Protein AF-A0A2V9KZU7-F1 (afdb_monomer)

Radius of gyration: 15.62 Å; Cα contacts (8 Å, |Δi|>4): 31; chains: 1; bounding box: 51×29×33 Å

Mean predicted aligned error: 9.36 Å

Secondary structure (DSSP, 8-state):
--SS---HHHHHHHHHHHHHHHHHHHTTT-HHHHHHHTTS-HHHHHHHHHHTT-------------

Nearest PDB structures (foldseek):
  1fip-assembly1_B  TM=8.881E-01  e=1.542E-02  Escherichia coli
  4fth-assembly1_B  TM=9.741E-01  e=3.236E-02  Aquifex aeolicus
  4fth-assembly1_A  TM=9.666E-01  e=3.895E-02  Aquifex aeolicus
  1etw-assembly1_A  TM=8.785E-01  e=4.408E-02  Escherichia coli
  1etx-assembly1_B  TM=8.723E-01  e=4.408E-02  Escherichia coli

Structure (mmCIF, N/CA/C/O backbone):
data_AF-A0A2V9KZU7-F1
#
_entry.id   AF-A0A2V9KZU7-F1
#
loop_
_atom_site.group_PDB
_atom_site.id
_atom_site.type_symbol
_atom_site.label_atom_id
_atom_site.label_alt_id
_atom_site.label_comp_id
_atom_site.label_asym_id
_atom_site.label_entity_id
_atom_site.label_seq_id
_atom_site.pdbx_PDB_ins_code
_atom_site.Cartn_x
_atom_site.Cartn_y
_atom_site.Cartn_z
_atom_site.occupancy
_atom_site.B_iso_or_equiv
_atom_site.auth_seq_id
_atom_site.auth_comp_id
_atom_site.auth_asym_id
_atom_site.auth_atom_id
_atom_site.pdbx_PDB_model_num
ATOM 1 N N . MET A 1 1 ? -19.441 0.011 19.796 1.00 40.59 1 MET A N 1
AT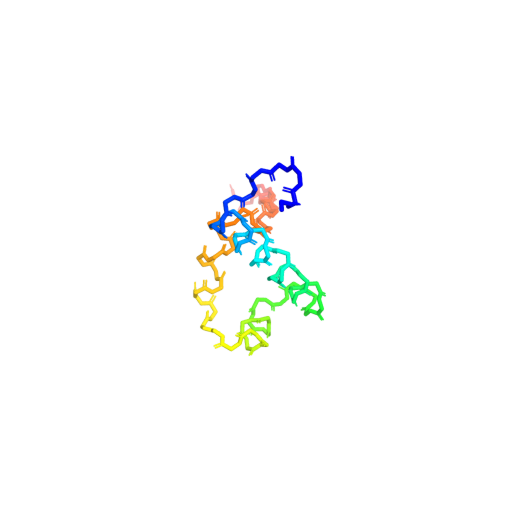OM 2 C CA . MET A 1 1 ? -18.470 1.122 19.806 1.00 40.59 1 MET A CA 1
ATOM 3 C C . MET A 1 1 ? -17.117 0.542 20.173 1.00 40.59 1 MET A C 1
ATOM 5 O O . MET A 1 1 ? -17.020 -0.058 21.230 1.00 40.59 1 MET A O 1
ATOM 9 N N . ILE A 1 2 ? -16.107 0.683 19.315 1.00 48.25 2 ILE A N 1
ATOM 10 C CA . ILE A 1 2 ? -14.742 0.880 19.820 1.00 48.25 2 ILE A CA 1
ATOM 11 C C . ILE A 1 2 ? -14.738 2.358 20.232 1.00 48.25 2 ILE A C 1
ATOM 13 O O . ILE A 1 2 ? -15.188 3.195 19.454 1.00 48.25 2 ILE A O 1
ATOM 17 N N . GLU A 1 3 ? -14.403 2.655 21.484 1.00 61.38 3 GLU A N 1
ATOM 18 C CA . GLU A 1 3 ? -14.821 3.839 22.265 1.00 61.38 3 GLU A CA 1
ATOM 19 C C . GLU A 1 3 ? -14.422 5.237 21.742 1.00 61.38 3 GLU A C 1
ATOM 21 O O . GLU A 1 3 ? -14.699 6.239 22.396 1.00 61.38 3 GLU A O 1
ATOM 26 N N . LYS A 1 4 ? -13.846 5.359 20.545 1.00 57.09 4 LYS A N 1
ATOM 27 C CA . LYS A 1 4 ? -13.698 6.622 19.812 1.00 57.09 4 LYS A CA 1
ATOM 28 C C . LYS A 1 4 ? -13.879 6.325 18.330 1.00 57.09 4 LYS A C 1
ATOM 30 O O . LYS A 1 4 ? -13.209 5.440 17.811 1.00 57.09 4 LYS A O 1
ATOM 35 N N . GLY A 1 5 ? -14.811 7.017 17.677 1.00 59.31 5 GLY A N 1
ATOM 36 C CA . GLY A 1 5 ? -15.187 6.784 16.282 1.00 59.31 5 GLY A CA 1
ATOM 37 C C . GLY A 1 5 ? -13.994 6.857 15.332 1.00 59.31 5 GLY A C 1
ATOM 38 O O . GLY A 1 5 ? -13.613 7.938 14.902 1.00 59.31 5 GLY A O 1
ATOM 39 N N . VAL A 1 6 ? -13.419 5.703 15.003 1.00 61.81 6 VAL A N 1
ATOM 40 C CA . VAL A 1 6 ? -12.530 5.559 13.854 1.00 61.81 6 VAL A CA 1
ATOM 41 C C . VAL A 1 6 ? -13.447 5.435 12.648 1.00 61.81 6 VAL A C 1
ATOM 43 O O . VAL A 1 6 ? -14.224 4.478 12.557 1.00 61.81 6 VAL A O 1
ATOM 46 N N . PHE A 1 7 ? -13.420 6.421 11.753 1.00 76.25 7 PHE A N 1
ATOM 47 C CA . PHE A 1 7 ? -14.176 6.310 10.515 1.00 76.25 7 PHE A CA 1
ATOM 48 C C . PHE A 1 7 ? -13.606 5.144 9.710 1.00 76.25 7 PHE A C 1
ATOM 50 O O . PHE A 1 7 ? -12.400 4.909 9.695 1.00 76.25 7 PHE A O 1
ATOM 57 N N . TYR A 1 8 ? -14.476 4.390 9.039 1.00 77.50 8 TYR A N 1
ATOM 58 C CA . TYR A 1 8 ? -14.065 3.226 8.251 1.00 77.50 8 TYR A CA 1
ATOM 59 C C . TYR A 1 8 ? -12.924 3.561 7.272 1.00 77.50 8 TYR A C 1
ATOM 61 O O . TYR A 1 8 ? -11.994 2.774 7.121 1.00 77.50 8 TYR A O 1
ATOM 69 N N . GLY A 1 9 ? -12.950 4.762 6.683 1.00 79.19 9 GLY A N 1
ATOM 70 C CA . GLY A 1 9 ? -11.875 5.259 5.821 1.00 79.19 9 GLY A CA 1
ATOM 71 C C . GLY A 1 9 ? -10.517 5.353 6.524 1.00 79.19 9 GLY A C 1
ATOM 72 O O . GLY A 1 9 ? -9.517 4.910 5.964 1.00 79.19 9 GLY A O 1
ATOM 73 N N . ASP A 1 10 ? -10.487 5.835 7.766 1.00 81.75 10 ASP A N 1
ATOM 74 C CA . ASP A 1 10 ? -9.256 5.951 8.555 1.00 81.75 10 ASP A CA 1
ATOM 75 C C . ASP A 1 10 ? -8.708 4.569 8.931 1.00 81.75 10 ASP A C 1
ATOM 77 O O . ASP A 1 10 ? -7.507 4.317 8.831 1.00 81.75 10 ASP A O 1
ATOM 81 N N . ALA A 1 11 ? -9.596 3.639 9.300 1.00 84.56 11 ALA A N 1
ATOM 82 C CA . ALA A 1 11 ? -9.215 2.265 9.620 1.00 84.56 11 ALA A CA 1
ATOM 83 C C . ALA A 1 11 ? -8.605 1.544 8.407 1.00 84.56 11 ALA A C 1
ATOM 85 O O . ALA A 1 11 ? -7.592 0.856 8.538 1.00 84.56 11 ALA A O 1
ATOM 86 N N . VAL A 1 12 ? -9.198 1.722 7.222 1.00 86.62 12 VAL A N 1
ATOM 87 C CA . VAL A 1 12 ? -8.680 1.152 5.971 1.00 86.62 12 VAL A CA 1
ATOM 88 C C . VAL A 1 12 ? -7.331 1.774 5.605 1.00 86.62 12 VAL A C 1
ATOM 90 O O . VAL A 1 12 ? -6.418 1.040 5.226 1.00 86.62 12 VAL A O 1
ATOM 93 N N . GLY A 1 13 ? -7.171 3.091 5.766 1.00 86.19 13 GLY A N 1
ATOM 94 C CA . GLY A 1 13 ? -5.910 3.785 5.495 1.00 86.19 13 GLY A CA 1
ATOM 95 C C . GLY A 1 13 ? -4.762 3.315 6.394 1.00 86.19 13 GLY A C 1
ATOM 96 O O . GLY A 1 13 ? -3.687 2.962 5.902 1.00 86.19 13 GLY A O 1
ATOM 97 N N . GLU A 1 14 ? -4.993 3.234 7.705 1.00 87.19 14 GLU A N 1
ATOM 98 C CA . GLU A 1 14 ? -3.974 2.775 8.661 1.00 87.19 14 GLU A CA 1
ATOM 99 C C . GLU A 1 14 ? -3.650 1.283 8.499 1.00 87.19 14 GLU A C 1
ATOM 101 O O . GLU A 1 14 ? -2.484 0.877 8.610 1.00 87.19 14 GLU A O 1
ATOM 106 N N . PHE A 1 15 ? -4.653 0.463 8.171 1.00 89.56 15 PHE A N 1
ATOM 107 C CA . PHE A 1 15 ? -4.433 -0.935 7.816 1.00 89.56 15 PHE A CA 1
ATOM 108 C C . PHE A 1 15 ? -3.560 -1.057 6.566 1.00 89.56 15 PHE A C 1
ATOM 110 O O . PHE A 1 15 ? -2.556 -1.768 6.593 1.00 89.56 15 PHE A O 1
ATOM 117 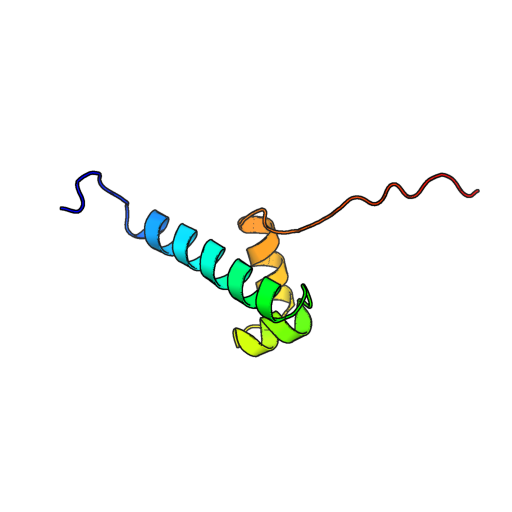N N . GLU A 1 16 ? -3.891 -0.337 5.493 1.00 89.50 16 GLU A N 1
ATOM 118 C CA . GLU A 1 16 ? -3.131 -0.370 4.244 1.00 89.50 16 GLU A CA 1
ATOM 119 C C . GLU A 1 16 ? -1.671 0.052 4.463 1.00 89.50 16 GLU A C 1
ATOM 121 O O . GLU A 1 16 ? -0.744 -0.628 4.010 1.00 89.50 16 GLU A O 1
ATOM 126 N N . LYS A 1 17 ? -1.449 1.118 5.236 1.00 89.50 17 LYS A N 1
ATOM 127 C CA . LYS A 1 17 ? -0.113 1.596 5.608 1.00 89.50 17 LYS A CA 1
ATOM 128 C C . LYS A 1 17 ? 0.698 0.538 6.348 1.00 89.50 17 LYS A C 1
ATOM 130 O O . LYS A 1 17 ? 1.844 0.261 5.984 1.00 89.50 17 LYS A O 1
ATOM 135 N N . THR A 1 18 ? 0.106 -0.066 7.374 1.00 90.81 18 THR A N 1
ATOM 136 C CA . THR A 1 18 ? 0.767 -1.085 8.200 1.00 90.81 18 THR A CA 1
ATOM 137 C C . THR A 1 18 ? 1.048 -2.349 7.392 1.00 90.81 18 THR A C 1
ATOM 139 O O . THR A 1 18 ? 2.128 -2.936 7.490 1.00 9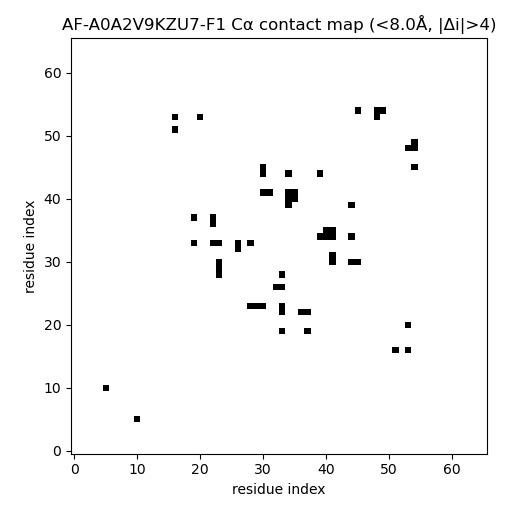0.81 18 THR A O 1
ATOM 142 N N . PHE A 1 19 ? 0.107 -2.738 6.533 1.00 91.81 19 PHE A N 1
ATOM 143 C CA . PHE A 1 19 ? 0.221 -3.912 5.683 1.00 91.81 19 PHE A CA 1
ATOM 144 C C . PHE A 1 19 ? 1.344 -3.765 4.652 1.00 91.81 19 PHE A C 1
ATOM 146 O O . PHE A 1 19 ? 2.233 -4.616 4.578 1.00 91.81 19 PHE A O 1
ATOM 153 N N . ILE A 1 20 ? 1.371 -2.652 3.912 1.00 90.50 20 ILE A N 1
ATOM 154 C CA . ILE A 1 20 ? 2.423 -2.371 2.928 1.00 90.50 20 ILE A CA 1
ATOM 155 C C . ILE A 1 20 ? 3.797 -2.294 3.604 1.00 90.50 20 ILE A C 1
ATOM 157 O O . ILE A 1 20 ? 4.769 -2.844 3.080 1.00 90.50 20 ILE A O 1
ATOM 161 N N . LYS A 1 21 ? 3.883 -1.661 4.781 1.00 91.06 21 LYS A N 1
ATOM 162 C CA . LYS A 1 21 ? 5.123 -1.591 5.561 1.00 91.06 21 LYS A CA 1
ATOM 163 C C . LYS A 1 21 ? 5.627 -2.986 5.944 1.00 91.06 21 LYS A C 1
ATOM 165 O O . LYS A 1 21 ? 6.781 -3.299 5.665 1.00 91.06 21 LYS A O 1
ATOM 170 N N . SER A 1 22 ? 4.758 -3.846 6.479 1.00 93.00 22 SER A N 1
ATOM 171 C CA . SER A 1 22 ? 5.127 -5.216 6.859 1.00 93.00 22 SER A CA 1
ATOM 172 C C . SER A 1 22 ? 5.623 -6.035 5.663 1.00 93.00 22 SER A C 1
ATOM 174 O O . SER A 1 22 ? 6.610 -6.765 5.766 1.00 93.00 22 SER A O 1
ATOM 176 N N . VAL A 1 23 ? 4.979 -5.897 4.499 1.00 93.44 23 VAL A N 1
ATOM 177 C CA . VAL A 1 23 ? 5.418 -6.596 3.284 1.00 93.44 23 VAL A CA 1
ATOM 178 C C . VAL A 1 23 ? 6.759 -6.058 2.786 1.00 93.44 23 VAL A C 1
ATOM 180 O O . VAL A 1 23 ? 7.611 -6.847 2.379 1.00 93.44 23 VAL A O 1
ATOM 183 N N . LEU A 1 24 ? 6.992 -4.746 2.844 1.00 90.94 24 LEU A N 1
ATOM 184 C CA . LEU A 1 24 ? 8.295 -4.172 2.507 1.00 90.94 24 LEU A CA 1
ATOM 185 C C . LEU A 1 24 ? 9.403 -4.674 3.434 1.00 90.94 24 LEU A C 1
ATOM 187 O O . LEU A 1 24 ? 10.463 -5.042 2.936 1.00 90.94 24 LEU A O 1
ATOM 191 N N . GLU A 1 25 ? 9.161 -4.730 4.744 1.00 90.50 25 GLU A N 1
ATOM 192 C CA . GLU A 1 25 ? 10.126 -5.241 5.726 1.00 90.50 25 GLU A CA 1
ATOM 193 C C . GLU A 1 25 ? 10.465 -6.714 5.464 1.00 90.50 25 GLU A C 1
ATOM 195 O O . GLU A 1 25 ? 11.640 -7.070 5.398 1.00 90.50 25 GLU A O 1
ATOM 200 N N . LYS A 1 26 ? 9.458 -7.554 5.188 1.00 92.44 26 LYS A N 1
ATOM 201 C CA . LYS A 1 26 ? 9.658 -8.967 4.807 1.00 92.44 26 LYS A CA 1
ATOM 202 C C . LYS A 1 26 ? 10.468 -9.148 3.522 1.00 92.44 26 LYS A C 1
ATOM 204 O O . LYS A 1 26 ? 11.122 -10.170 3.355 1.00 92.44 26 LYS A O 1
ATOM 209 N N . ASN A 1 27 ? 10.411 -8.177 2.612 1.00 90.81 27 ASN A N 1
ATOM 210 C CA . ASN A 1 27 ? 11.134 -8.190 1.339 1.00 90.81 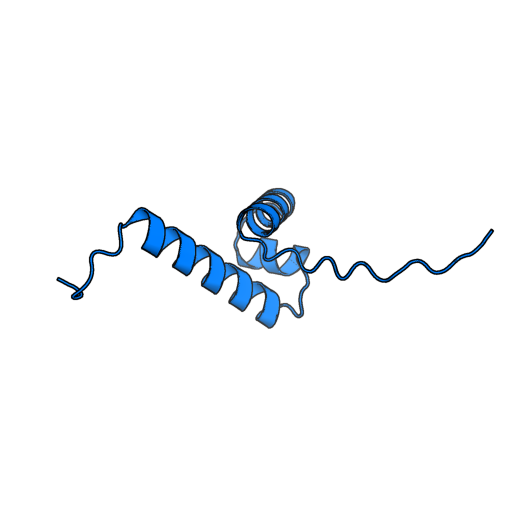27 ASN A CA 1
ATOM 211 C C . ASN A 1 27 ? 12.412 -7.328 1.380 1.00 90.81 27 ASN A C 1
ATOM 213 O O . ASN A 1 27 ? 12.913 -6.931 0.325 1.00 90.81 27 ASN A O 1
ATOM 217 N N . SER A 1 28 ? 12.923 -6.986 2.569 1.00 86.88 28 SER A N 1
ATOM 218 C CA . SER A 1 28 ? 14.139 -6.175 2.759 1.00 86.88 28 SER A CA 1
ATOM 219 C C . SER A 1 28 ? 14.121 -4.837 1.999 1.00 86.88 28 SER A C 1
ATOM 221 O O . SER A 1 28 ? 15.137 -4.381 1.479 1.00 86.88 28 SER A O 1
ATOM 223 N N . GLY A 1 29 ? 12.945 -4.217 1.865 1.00 83.38 29 GLY A N 1
ATOM 224 C CA . GLY A 1 29 ? 12.748 -2.969 1.122 1.00 83.38 29 GLY A CA 1
ATOM 225 C C . GLY A 1 29 ? 12.697 -3.121 -0.405 1.00 83.38 29 GLY A C 1
ATOM 226 O O . GLY A 1 29 ? 12.608 -2.117 -1.119 1.00 83.38 29 GLY A O 1
ATOM 227 N N . ASN A 1 30 ? 12.713 -4.346 -0.943 1.00 89.19 30 ASN A N 1
ATOM 228 C CA . ASN A 1 30 ? 12.604 -4.584 -2.379 1.00 89.19 30 ASN A CA 1
ATOM 229 C C . ASN A 1 30 ? 11.171 -4.345 -2.875 1.00 89.19 30 ASN A C 1
ATOM 231 O O . ASN A 1 30 ? 10.304 -5.217 -2.814 1.00 89.19 30 ASN A O 1
ATOM 235 N N . ARG A 1 31 ? 10.941 -3.157 -3.441 1.00 89.31 31 ARG A N 1
ATOM 236 C CA . ARG A 1 31 ? 9.632 -2.721 -3.955 1.00 89.31 31 ARG A CA 1
ATOM 237 C C . ARG A 1 31 ? 9.077 -3.636 -5.046 1.00 89.31 31 ARG A C 1
ATOM 239 O O . ARG A 1 31 ? 7.871 -3.829 -5.114 1.00 89.31 31 ARG A O 1
ATOM 246 N N . SER A 1 32 ? 9.927 -4.214 -5.892 1.00 92.00 32 SER A N 1
ATOM 247 C CA . SER A 1 32 ? 9.477 -5.104 -6.969 1.00 92.00 32 SER A CA 1
ATOM 248 C C . SER A 1 32 ? 8.981 -6.442 -6.426 1.00 92.00 32 SER A C 1
ATOM 250 O O . SER A 1 32 ? 7.975 -6.956 -6.910 1.00 92.00 32 SER A O 1
ATOM 252 N N . GLN A 1 33 ? 9.657 -7.001 -5.418 1.00 92.31 33 GLN A N 1
ATOM 253 C CA . GLN A 1 33 ? 9.202 -8.230 -4.761 1.00 92.31 33 GLN A CA 1
ATOM 254 C C . GLN A 1 33 ? 7.982 -7.971 -3.874 1.00 92.31 33 GLN A C 1
ATOM 256 O O . GLN A 1 33 ? 7.016 -8.722 -3.948 1.00 92.31 33 GLN A O 1
ATOM 261 N N . ALA A 1 34 ? 7.961 -6.854 -3.143 1.00 93.44 34 ALA A N 1
ATOM 262 C CA . ALA A 1 34 ? 6.800 -6.436 -2.365 1.00 93.44 34 ALA A CA 1
ATOM 263 C C . ALA A 1 34 ? 5.558 -6.223 -3.248 1.00 93.44 34 ALA A C 1
ATOM 265 O O . ALA A 1 34 ? 4.479 -6.685 -2.902 1.00 93.44 34 ALA A O 1
ATOM 266 N N . ALA A 1 35 ? 5.702 -5.597 -4.422 1.00 94.19 35 ALA A N 1
ATOM 267 C CA . ALA A 1 35 ? 4.602 -5.422 -5.371 1.00 94.19 35 ALA A CA 1
ATOM 268 C C . ALA A 1 35 ? 4.063 -6.766 -5.885 1.00 94.19 35 ALA A C 1
ATOM 270 O O . ALA A 1 35 ? 2.851 -6.958 -5.935 1.00 94.19 35 ALA A O 1
ATOM 271 N N . LYS A 1 36 ? 4.957 -7.719 -6.189 1.00 94.62 36 LYS A N 1
ATOM 272 C CA . LYS A 1 36 ? 4.569 -9.093 -6.547 1.00 94.62 36 LYS A CA 1
ATOM 273 C C . LYS A 1 36 ? 3.834 -9.792 -5.402 1.00 94.62 36 LYS A C 1
ATOM 275 O O . LYS A 1 36 ? 2.802 -10.401 -5.649 1.00 94.62 36 LYS A O 1
ATOM 280 N N . ALA A 1 37 ? 4.327 -9.671 -4.169 1.00 92.69 37 ALA A N 1
ATOM 281 C CA . ALA A 1 37 ? 3.705 -10.264 -2.985 1.00 92.69 37 ALA A CA 1
ATOM 282 C C . ALA A 1 37 ? 2.330 -9.651 -2.664 1.00 92.69 37 ALA A C 1
ATOM 284 O O . ALA A 1 37 ? 1.436 -10.352 -2.206 1.00 92.69 37 ALA A O 1
ATOM 285 N N . LEU A 1 38 ? 2.152 -8.356 -2.940 1.00 91.81 38 LEU A N 1
ATOM 286 C CA . LEU A 1 38 ? 0.875 -7.648 -2.816 1.00 91.81 38 LEU A CA 1
ATOM 287 C C . LEU A 1 38 ? -0.071 -7.894 -4.003 1.00 91.81 38 LEU A C 1
ATOM 289 O O . LEU A 1 38 ? -1.221 -7.471 -3.949 1.00 91.81 38 LEU A O 1
ATOM 293 N N . GLY A 1 39 ? 0.395 -8.530 -5.083 1.00 94.50 39 GLY A N 1
ATOM 294 C CA . GLY A 1 39 ? -0.401 -8.747 -6.293 1.00 94.50 39 GLY A CA 1
ATOM 295 C C . GLY A 1 39 ? -0.722 -7.466 -7.070 1.00 94.50 39 GLY A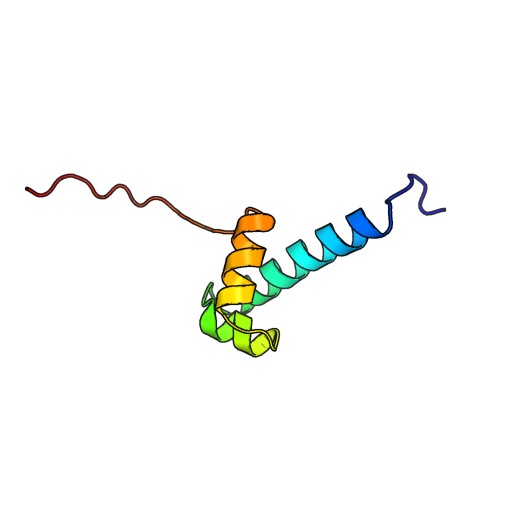 C 1
ATOM 296 O O . GLY A 1 39 ? -1.690 -7.435 -7.825 1.00 94.50 39 GLY A O 1
ATOM 297 N N . ILE A 1 40 ? 0.070 -6.402 -6.901 1.00 93.81 40 ILE A N 1
ATOM 298 C CA . ILE A 1 40 ? -0.155 -5.107 -7.558 1.00 93.81 40 ILE A CA 1
ATOM 299 C C . ILE A 1 40 ? 1.013 -4.724 -8.462 1.00 93.81 40 ILE A C 1
ATOM 301 O O . ILE A 1 40 ? 2.148 -5.175 -8.306 1.00 93.81 40 ILE A O 1
ATOM 305 N N . HIS A 1 41 ? 0.757 -3.826 -9.411 1.00 95.50 41 HIS A N 1
ATOM 306 C CA . HIS A 1 41 ? 1.827 -3.284 -10.235 1.00 95.50 41 HIS A CA 1
ATOM 307 C C . HIS A 1 41 ? 2.786 -2.428 -9.390 1.00 95.50 41 HIS A C 1
ATOM 309 O O . HIS A 1 41 ? 2.356 -1.627 -8.557 1.00 95.50 41 HIS A O 1
ATOM 315 N N . ARG A 1 42 ? 4.098 -2.520 -9.647 1.00 92.00 42 ARG A N 1
ATOM 316 C CA . ARG A 1 42 ? 5.122 -1.773 -8.886 1.00 92.00 42 ARG A CA 1
ATOM 317 C C . ARG A 1 42 ? 4.892 -0.256 -8.882 1.00 92.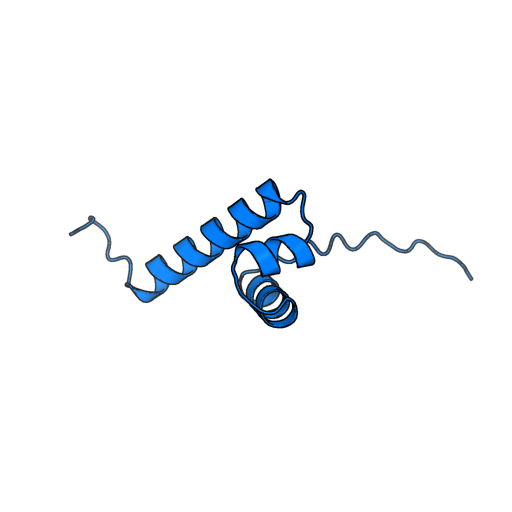00 42 ARG A C 1
ATOM 319 O O . ARG A 1 42 ? 5.216 0.404 -7.904 1.00 92.00 42 ARG A O 1
ATOM 326 N N . ASN A 1 43 ? 4.341 0.293 -9.969 1.00 91.81 43 ASN A N 1
ATOM 327 C CA . ASN A 1 43 ? 4.053 1.729 -10.071 1.00 91.81 43 ASN A CA 1
ATOM 328 C C . ASN A 1 43 ? 2.888 2.118 -9.153 1.00 91.81 43 ASN A C 1
ATOM 330 O O . ASN A 1 43 ? 2.912 3.195 -8.569 1.00 91.81 43 ASN A O 1
ATOM 334 N N . THR A 1 44 ? 1.901 1.231 -8.993 1.00 92.81 44 THR A N 1
ATOM 335 C CA . THR A 1 44 ? 0.798 1.407 -8.042 1.00 92.81 44 THR A CA 1
ATOM 336 C C . THR A 1 44 ? 1.320 1.364 -6.613 1.00 92.81 44 THR A C 1
ATOM 338 O O . THR A 1 44 ? 0.968 2.226 -5.817 1.00 92.81 44 THR A O 1
ATOM 341 N N . LEU A 1 45 ? 2.225 0.424 -6.307 1.00 91.56 45 LEU A N 1
ATOM 342 C CA . LEU A 1 45 ? 2.911 0.405 -5.014 1.00 91.56 45 LEU A CA 1
ATOM 343 C C . LEU A 1 45 ? 3.700 1.702 -4.784 1.00 91.56 45 LEU A C 1
ATOM 345 O O . LEU A 1 45 ? 3.641 2.262 -3.700 1.00 91.56 45 LEU A O 1
ATOM 349 N N . GLY A 1 46 ? 4.410 2.196 -5.803 1.00 89.50 46 GLY A N 1
ATOM 350 C CA . GLY A 1 46 ? 5.138 3.464 -5.743 1.00 89.50 46 GLY A CA 1
ATOM 351 C C . GLY A 1 46 ? 4.242 4.641 -5.360 1.00 89.50 46 GLY A C 1
ATOM 352 O O . GLY A 1 46 ? 4.538 5.310 -4.377 1.00 89.50 46 GLY A O 1
ATOM 353 N N . ARG A 1 47 ? 3.119 4.821 -6.069 1.00 90.25 47 ARG A N 1
ATOM 354 C CA . ARG A 1 47 ? 2.132 5.874 -5.773 1.00 90.25 47 ARG A CA 1
ATOM 355 C C . ARG A 1 47 ? 1.579 5.754 -4.353 1.00 90.25 47 ARG A C 1
ATOM 357 O O . ARG A 1 47 ? 1.657 6.715 -3.601 1.00 90.25 47 ARG A O 1
ATOM 364 N N . LYS A 1 48 ? 1.169 4.548 -3.939 1.00 90.00 48 LYS A N 1
ATOM 365 C CA . LYS A 1 48 ? 0.690 4.301 -2.568 1.00 90.00 48 LYS A CA 1
ATOM 366 C C . LYS A 1 48 ? 1.740 4.641 -1.512 1.00 90.00 48 LYS A C 1
ATOM 368 O O . LYS A 1 48 ? 1.414 5.211 -0.482 1.00 90.00 48 LYS A O 1
ATOM 373 N N . LEU A 1 49 ? 3.014 4.325 -1.749 1.00 89.06 49 LEU A N 1
ATOM 374 C CA . LEU A 1 49 ? 4.092 4.681 -0.820 1.00 89.06 49 LEU A CA 1
ATOM 375 C C . LEU A 1 49 ? 4.321 6.194 -0.725 1.00 89.06 49 LEU A C 1
ATOM 377 O O . LEU A 1 49 ? 4.719 6.668 0.338 1.00 89.06 49 LEU A O 1
ATOM 381 N N . GLU A 1 50 ? 4.101 6.939 -1.809 1.00 88.38 50 GLU A N 1
ATOM 382 C CA . GLU A 1 50 ? 4.143 8.406 -1.810 1.00 88.38 50 GLU A CA 1
ATOM 383 C C . GLU A 1 50 ? 2.952 8.995 -1.052 1.00 88.38 50 GLU A C 1
ATOM 385 O O . GLU A 1 50 ? 3.156 9.815 -0.160 1.00 88.38 50 GLU A O 1
ATOM 390 N N . GLU A 1 51 ? 1.740 8.516 -1.334 1.00 86.88 51 GLU A N 1
ATOM 391 C CA . GLU A 1 51 ? 0.499 8.935 -0.669 1.00 86.88 51 GLU A CA 1
ATOM 392 C C . GLU A 1 51 ? 0.526 8.652 0.842 1.00 86.88 51 GLU A C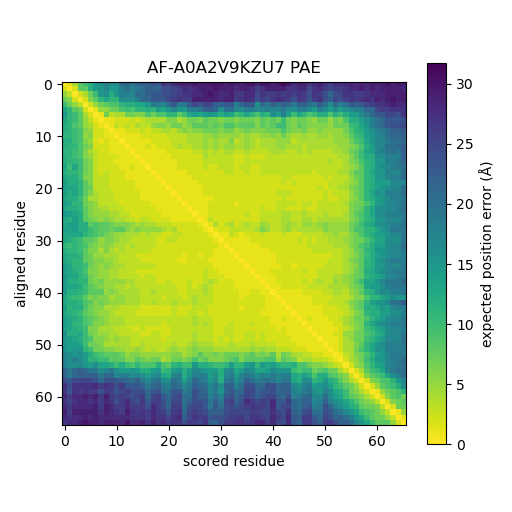 1
ATOM 394 O O . GLU A 1 51 ? 0.078 9.468 1.642 1.00 86.88 51 GLU A O 1
ATOM 399 N N . LEU A 1 52 ? 1.111 7.522 1.248 1.00 84.06 52 LEU A N 1
ATOM 400 C CA . LEU A 1 52 ? 1.215 7.102 2.650 1.00 84.06 52 LEU A CA 1
ATOM 401 C C . LEU A 1 52 ? 2.455 7.661 3.373 1.00 84.06 52 LEU A C 1
ATOM 403 O O . LEU A 1 52 ? 2.667 7.355 4.550 1.00 84.06 52 LEU A O 1
ATOM 407 N N . GLY A 1 53 ? 3.313 8.426 2.683 1.00 80.50 53 GLY A N 1
ATOM 408 C CA . GLY A 1 53 ? 4.558 8.967 3.243 1.00 80.50 53 GLY A CA 1
ATOM 409 C C . GLY A 1 53 ? 5.591 7.902 3.645 1.00 80.50 53 GLY A C 1
ATOM 410 O O . GLY A 1 53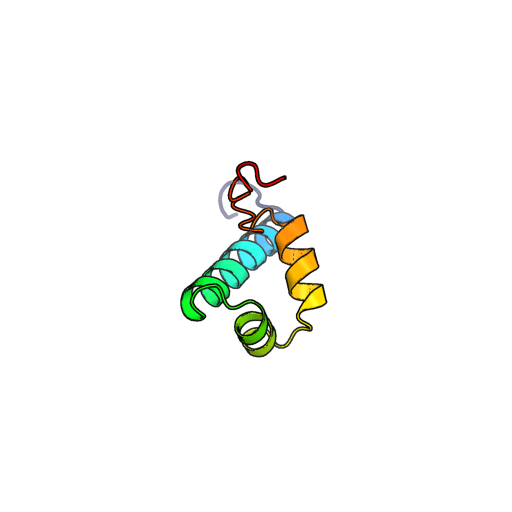 ? 6.513 8.182 4.405 1.00 80.50 53 GLY A O 1
ATOM 411 N N . LEU A 1 54 ? 5.451 6.672 3.144 1.00 77.44 54 LEU A N 1
ATOM 412 C CA . LEU A 1 54 ? 6.340 5.531 3.409 1.00 77.44 54 LEU A CA 1
ATOM 413 C C . LEU A 1 54 ? 7.531 5.470 2.442 1.00 77.44 54 LEU A C 1
ATOM 415 O O . LEU A 1 54 ? 8.352 4.549 2.491 1.00 77.44 54 LEU A O 1
ATOM 419 N N . ASN A 1 55 ? 7.619 6.421 1.513 1.00 72.69 55 ASN A N 1
ATOM 420 C CA . ASN A 1 55 ? 8.694 6.475 0.544 1.00 72.69 55 ASN A CA 1
ATOM 421 C C . ASN A 1 55 ? 9.992 6.862 1.269 1.00 72.69 55 ASN A C 1
ATOM 423 O O . ASN A 1 55 ? 10.256 8.035 1.517 1.00 72.69 55 ASN A O 1
ATOM 427 N N . ASN A 1 56 ? 10.808 5.856 1.597 1.00 62.78 56 ASN A N 1
ATOM 428 C CA . ASN A 1 56 ? 12.119 6.014 2.223 1.00 62.78 56 ASN A CA 1
ATOM 429 C C . ASN A 1 56 ? 13.120 6.618 1.215 1.00 62.78 56 ASN A C 1
ATOM 431 O O . ASN A 1 56 ? 14.093 5.988 0.807 1.00 62.78 56 ASN A O 1
ATOM 435 N N . HIS A 1 57 ? 12.857 7.841 0.754 1.00 57.47 57 HIS A N 1
ATOM 436 C CA . HIS A 1 57 ? 13.866 8.702 0.164 1.00 57.47 57 HIS A CA 1
ATOM 437 C C . HIS A 1 57 ? 14.737 9.200 1.316 1.00 57.47 57 HIS A C 1
ATOM 439 O O . HIS A 1 57 ? 14.664 10.357 1.728 1.00 57.47 57 HIS A O 1
ATOM 445 N N . HIS A 1 58 ? 15.630 8.339 1.811 1.00 51.62 58 HIS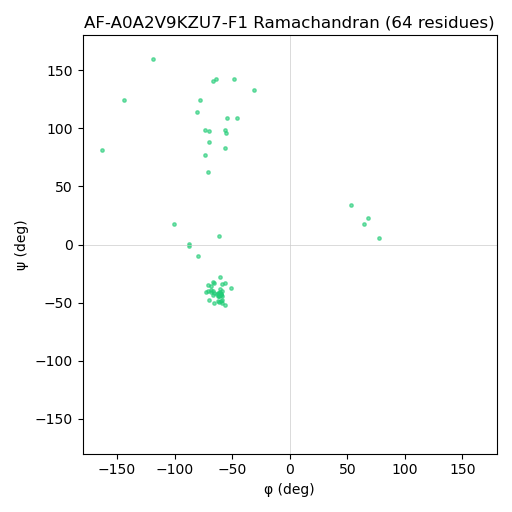 A N 1
ATOM 446 C CA . HIS A 1 58 ? 16.911 8.870 2.238 1.00 51.62 58 HIS A CA 1
ATOM 447 C C . HIS A 1 58 ? 17.468 9.586 1.006 1.00 51.62 58 HIS A C 1
ATOM 449 O O . HIS A 1 58 ? 17.996 8.954 0.092 1.00 51.62 58 HIS A O 1
ATOM 455 N N . LYS A 1 59 ? 17.302 10.915 0.946 1.00 50.50 59 LYS A N 1
ATOM 456 C CA . LYS A 1 59 ? 18.193 11.789 0.189 1.00 50.50 59 LYS A CA 1
ATOM 457 C C . LYS A 1 59 ? 19.586 11.513 0.753 1.00 50.50 59 LYS A C 1
ATOM 459 O O . LYS A 1 59 ? 20.054 12.212 1.647 1.00 50.50 59 LYS A O 1
ATOM 464 N N . ALA A 1 60 ? 20.236 10.457 0.269 1.00 49.38 60 ALA A N 1
ATOM 465 C CA . ALA A 1 60 ? 21.676 10.383 0.295 1.00 49.38 60 ALA A CA 1
ATOM 466 C C . ALA A 1 60 ? 22.112 11.661 -0.410 1.00 49.38 60 ALA A C 1
ATOM 468 O O . ALA A 1 60 ? 21.846 11.849 -1.600 1.00 49.38 60 ALA A O 1
ATOM 469 N N . ARG A 1 61 ? 22.653 12.597 0.373 1.00 53.16 61 ARG A N 1
ATOM 470 C CA . ARG A 1 61 ? 23.359 13.759 -0.140 1.00 53.16 61 ARG A CA 1
ATOM 471 C C . ARG A 1 61 ? 24.287 13.225 -1.230 1.00 53.16 61 ARG A C 1
ATOM 473 O O . ARG A 1 61 ? 25.253 12.536 -0.917 1.00 53.16 61 ARG A O 1
ATOM 480 N N . LYS A 1 62 ? 23.997 13.508 -2.501 1.00 51.38 62 LYS A N 1
ATOM 481 C CA . LYS A 1 62 ? 25.058 13.519 -3.501 1.00 51.38 62 LYS A CA 1
ATOM 482 C C . LYS A 1 62 ? 25.896 14.738 -3.159 1.00 51.38 62 LYS A C 1
ATOM 484 O O . LYS A 1 62 ? 25.604 15.854 -3.575 1.00 51.38 62 LYS A O 1
ATOM 489 N N . THR A 1 63 ? 26.862 14.500 -2.281 1.00 53.56 63 THR A N 1
ATOM 490 C CA . THR A 1 63 ? 28.045 15.326 -2.113 1.00 53.56 63 THR A CA 1
ATOM 491 C C . THR A 1 63 ? 28.653 15.577 -3.491 1.00 53.56 63 THR A C 1
ATOM 493 O O . THR A 1 63 ? 28.604 14.711 -4.367 1.00 53.56 63 THR A O 1
ATOM 496 N N . ALA A 1 64 ? 29.156 16.796 -3.653 1.00 54.41 64 ALA A N 1
ATOM 497 C CA . ALA A 1 64 ? 29.843 17.342 -4.810 1.00 54.41 64 ALA A CA 1
ATOM 498 C C . ALA A 1 64 ? 30.658 16.325 -5.627 1.00 54.41 64 ALA A C 1
ATOM 500 O O . ALA A 1 64 ? 31.470 15.587 -5.076 1.00 54.41 64 ALA A O 1
ATOM 501 N N . ALA A 1 65 ? 30.480 16.367 -6.949 1.00 55.56 65 ALA A N 1
ATOM 502 C CA . ALA A 1 65 ? 31.497 15.983 -7.922 1.00 55.56 65 ALA A CA 1
ATOM 503 C C . ALA A 1 65 ? 31.127 16.546 -9.304 1.00 55.56 65 ALA A C 1
ATOM 505 O O . ALA A 1 65 ? 30.528 15.847 -10.126 1.00 55.56 65 ALA A O 1
ATOM 506 N N . ARG A 1 66 ? 31.446 17.824 -9.523 1.00 52.91 66 ARG A N 1
ATOM 507 C CA . ARG A 1 66 ? 32.136 18.350 -10.711 1.00 52.91 66 ARG A CA 1
ATOM 508 C C . ARG A 1 66 ? 32.438 19.828 -10.521 1.00 52.91 66 ARG A C 1
ATOM 510 O O . ARG A 1 66 ? 31.536 20.533 -10.022 1.00 52.91 66 ARG A O 1
#

Sequence (66 aa):
MIEKGVFYGDAVGEFEKTFIKSVLEKNSGNRSQAAKALGIHRNTLGRKLEELGLNNHHKARKTAAR

Foldseek 3Di:
DVPDDDDPVNVVLVCVLVVLVVLCVVVVNPLCVSCVVVVHDSVVSVVSCVVNVVPPPPVPPPDDDD

Solvent-accessible surface area (backbone atoms only — not comparable to full-atom values): 4105 Å² total; per-residue (Å²): 130,71,98,63,89,71,51,69,69,57,53,51,51,54,47,51,52,53,50,53,49,53,43,25,60,76,41,76,64,35,58,66,58,27,14,59,75,70,73,46,57,49,68,57,49,50,51,50,26,56,78,66,71,64,58,83,72,72,76,70,76,80,68,90,88,131

pLDDT: mean 79.77, std 15.97, range [40.59, 95.5]